Protein AF-A0A8T7B669-F1 (afdb_monomer)

pLDDT: mean 77.64, std 9.49, range [39.78, 88.56]

Mean predicted aligned error: 9.52 Å

Sequence (125 aa):
VSLGYNTRFYRAVLVEELERDHIRTARAYGTPPAKVLYKHVLKNSLIPIITRIMFSIPLIVISGSLIVESYFGIPGVGKVTYDAITSGDQPILKAVVGLTAVLFVLTLLATDILYRAVDPRVTLK

Secondary structure (DSSP, 8-state):
-HHHHHHHHHHHHHHHHHHSHHHHHHHHTT--HHHHIIIIIHHHHHHHHHHHHHHHHHHHHHHTTHHHHHHHT---HHHHHHHHHHHT-HHHHHHHHHHHHHHHHHHHHHHHHHHHHH-TT----

Foldseek 3Di:
DPPVVVVVVLVVLLVVQCPDPVNVVCVVVVPDPVCCVPPRSVLVSVLVVLVVVLVVPLCCQAVVDLPCCVVVVPDHNNVQCVVCVVVVVVVSVVVSVVVSVVVNVVSVVVSVVVNCVSDVVPDDD

Radius of gyration: 20.63 Å; Cα contacts (8 Å, |Δi|>4): 76; chains: 1; bounding box: 49×18×55 Å

Nearest PDB structures (foldseek):
  8wda-assembly1_B  TM=7.638E-01  e=6.049E-04  Mycobacterium tuberculosis H37Rv

Solvent-accessible surface area (backbone atoms only — not comparable to full-atom values): 7031 Å² total; per-residue (Å²): 121,65,68,67,55,52,53,52,50,56,51,50,49,51,52,58,50,60,70,34,65,72,49,54,50,44,49,73,73,65,52,56,67,69,58,46,43,64,66,48,40,48,53,58,46,43,52,66,52,50,53,53,54,51,63,44,48,55,50,42,73,49,58,58,40,41,66,56,26,62,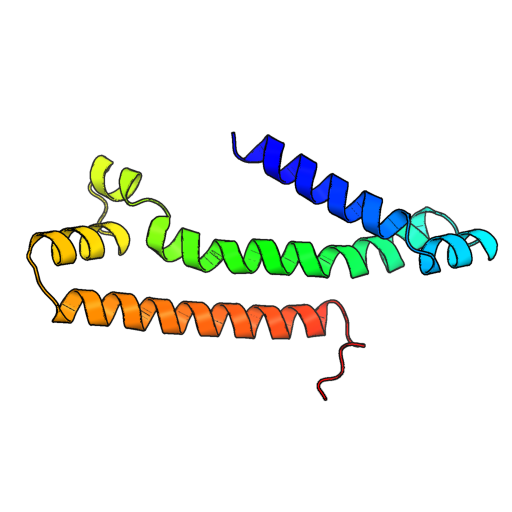73,69,68,48,93,43,69,30,44,55,48,53,52,22,62,76,70,64,39,60,71,59,43,51,50,54,54,50,53,50,52,53,52,41,51,52,42,50,54,52,48,56,52,47,47,42,72,69,38,79,78,71,69,87,127

Structure (mmCIF, N/CA/C/O backbone):
data_AF-A0A8T7B669-F1
#
_entry.id   AF-A0A8T7B669-F1
#
loop_
_atom_site.group_PDB
_atom_site.id
_atom_site.type_symbol
_atom_site.label_atom_id
_atom_site.label_alt_id
_atom_site.label_comp_id
_atom_site.label_asym_id
_atom_site.label_entity_id
_atom_site.label_seq_id
_atom_site.pdbx_PDB_ins_code
_atom_site.Cartn_x
_atom_site.Cartn_y
_atom_site.Cartn_z
_atom_site.occupancy
_atom_site.B_iso_or_equiv
_atom_site.auth_seq_id
_atom_site.auth_comp_id
_atom_site.auth_asym_id
_atom_site.auth_atom_id
_atom_site.pdbx_PDB_model_num
ATOM 1 N N . VAL A 1 1 ? 15.972 5.908 8.029 1.00 49.81 1 VAL A N 1
ATOM 2 C CA . VAL A 1 1 ? 15.018 7.045 8.156 1.00 49.81 1 VAL A CA 1
ATOM 3 C C . VAL A 1 1 ? 13.556 6.672 7.838 1.00 49.81 1 VAL A C 1
ATOM 5 O O . VAL A 1 1 ? 12.662 7.292 8.395 1.00 49.81 1 VAL A O 1
ATOM 8 N N . SER A 1 2 ? 13.272 5.621 7.052 1.00 61.03 2 SER A N 1
ATOM 9 C CA . SER A 1 2 ? 11.896 5.223 6.669 1.00 61.03 2 SER A CA 1
ATOM 10 C C . SER A 1 2 ? 10.982 4.756 7.828 1.00 61.03 2 SER A C 1
ATOM 12 O O . SER A 1 2 ? 9.827 5.170 7.911 1.00 61.03 2 SER A O 1
ATOM 14 N N . LEU A 1 3 ? 11.479 3.942 8.769 1.00 66.94 3 LEU A N 1
ATOM 15 C CA . LEU A 1 3 ? 10.634 3.329 9.812 1.00 66.94 3 LEU A CA 1
ATOM 16 C C . LEU A 1 3 ? 9.986 4.350 10.765 1.00 66.94 3 LEU A C 1
ATOM 18 O O . LEU A 1 3 ? 8.805 4.235 11.072 1.00 66.94 3 LEU A O 1
ATOM 22 N N . GLY A 1 4 ? 10.720 5.389 11.180 1.00 78.25 4 GLY A N 1
ATOM 23 C CA . GLY A 1 4 ? 10.198 6.402 12.107 1.00 78.25 4 GLY A CA 1
ATOM 24 C C . GLY A 1 4 ? 9.057 7.237 11.518 1.00 78.25 4 GLY A C 1
ATOM 25 O O . GLY A 1 4 ? 8.091 7.548 12.214 1.00 78.25 4 GLY A O 1
ATOM 26 N N . TYR A 1 5 ? 9.134 7.560 10.225 1.00 79.94 5 TYR A N 1
ATOM 27 C CA . TYR A 1 5 ? 8.070 8.276 9.526 1.00 79.94 5 TYR A CA 1
ATOM 28 C C . TYR A 1 5 ? 6.808 7.402 9.392 1.00 79.94 5 TYR A C 1
ATOM 30 O O . TYR A 1 5 ? 5.707 7.865 9.691 1.00 79.94 5 TYR A O 1
ATOM 38 N N . ASN A 1 6 ? 6.968 6.123 9.029 1.00 80.44 6 ASN A N 1
ATOM 39 C CA . ASN A 1 6 ? 5.845 5.190 8.892 1.00 80.44 6 ASN A CA 1
ATOM 40 C C . ASN A 1 6 ? 5.110 4.980 10.222 1.00 80.44 6 ASN A C 1
ATOM 42 O O . ASN A 1 6 ? 3.886 5.076 10.270 1.00 80.44 6 ASN A O 1
ATOM 46 N N . THR A 1 7 ? 5.839 4.800 11.327 1.00 84.00 7 THR A N 1
ATOM 47 C CA . THR A 1 7 ? 5.228 4.644 12.655 1.00 84.00 7 THR A CA 1
ATOM 48 C C . THR A 1 7 ? 4.453 5.890 13.089 1.00 84.00 7 THR A C 1
ATOM 50 O O . THR A 1 7 ? 3.357 5.770 13.637 1.00 84.00 7 THR A O 1
ATOM 53 N N . ARG A 1 8 ? 4.976 7.099 12.826 1.00 84.62 8 ARG A N 1
ATOM 54 C CA . ARG A 1 8 ? 4.258 8.351 13.133 1.00 84.62 8 ARG A CA 1
ATOM 55 C C . ARG A 1 8 ? 2.989 8.489 12.300 1.00 84.62 8 ARG A C 1
ATOM 57 O O . ARG A 1 8 ? 1.966 8.881 12.851 1.00 84.62 8 ARG A O 1
ATOM 64 N N . PHE A 1 9 ? 3.048 8.134 11.018 1.00 85.75 9 PHE A N 1
ATOM 65 C CA . PHE A 1 9 ? 1.885 8.160 10.138 1.00 85.75 9 PHE A CA 1
ATOM 66 C C . PHE A 1 9 ? 0.792 7.196 10.612 1.00 85.75 9 PHE A C 1
ATOM 68 O O . PHE A 1 9 ? -0.338 7.622 10.824 1.00 85.75 9 PHE A O 1
ATOM 75 N N . TYR A 1 10 ? 1.129 5.926 10.863 1.00 85.00 10 TYR A N 1
ATOM 76 C CA . TYR A 1 10 ? 0.150 4.942 11.336 1.00 85.00 10 TYR A CA 1
ATOM 77 C C . TYR A 1 10 ? -0.459 5.330 12.683 1.00 85.00 10 TYR A C 1
ATOM 79 O O . TYR A 1 10 ? -1.664 5.190 12.879 1.00 85.00 10 TYR A O 1
ATOM 87 N N . ARG A 1 11 ? 0.346 5.882 13.599 1.00 85.19 11 ARG A N 1
ATOM 88 C CA . ARG A 1 11 ? -0.165 6.395 14.872 1.00 85.19 11 ARG A CA 1
ATOM 89 C C . ARG A 1 11 ? -1.118 7.576 14.674 1.00 85.19 11 ARG A C 1
ATOM 91 O O . ARG A 1 11 ? -2.144 7.609 15.341 1.00 85.19 11 ARG A O 1
ATOM 98 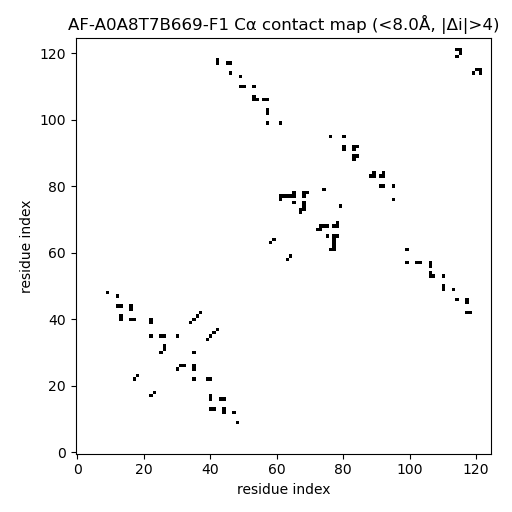N N . ALA A 1 12 ? -0.794 8.523 13.793 1.00 86.94 12 ALA A N 1
ATOM 99 C CA . ALA A 1 12 ? -1.646 9.681 13.527 1.00 86.94 12 ALA A CA 1
ATOM 100 C C . ALA A 1 12 ? -3.019 9.254 12.989 1.00 86.94 12 ALA A C 1
ATOM 102 O O . ALA A 1 12 ? -4.033 9.657 13.546 1.00 86.94 12 ALA A O 1
ATOM 103 N N . VAL A 1 13 ? -3.040 8.351 12.002 1.00 85.81 13 VAL A N 1
ATOM 104 C CA 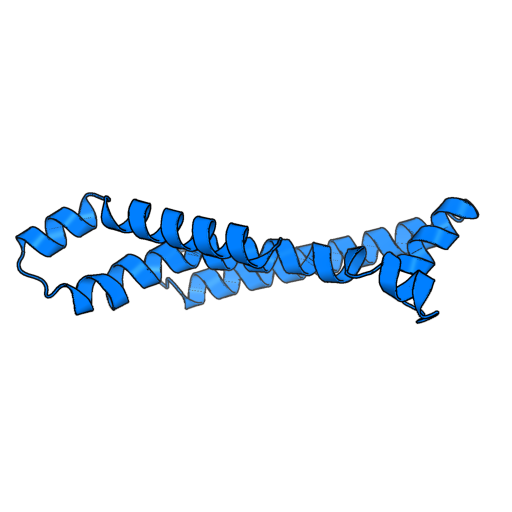. VAL A 1 13 ? -4.279 7.809 11.417 1.00 85.81 13 VAL A CA 1
ATOM 105 C C . VAL A 1 13 ? -5.154 7.119 12.471 1.00 85.81 13 VAL A C 1
ATOM 107 O O . VAL A 1 13 ? -6.368 7.295 12.481 1.00 85.81 13 VAL A O 1
ATOM 110 N N . LEU A 1 14 ? -4.554 6.343 13.380 1.00 85.06 14 LEU A N 1
ATOM 111 C CA . LEU A 1 14 ? -5.299 5.666 14.448 1.00 85.06 14 LEU A CA 1
ATOM 112 C C . LEU A 1 14 ? -5.862 6.641 15.492 1.00 85.06 14 LEU A C 1
ATOM 114 O O . LEU A 1 14 ? -6.968 6.431 15.984 1.00 85.06 14 LEU A O 1
ATOM 118 N N . VAL A 1 15 ? -5.105 7.683 15.852 1.00 86.50 15 VAL A N 1
ATOM 119 C CA . VAL A 1 15 ? -5.552 8.705 16.814 1.00 86.50 15 VAL A CA 1
ATOM 120 C C . VAL A 1 15 ? -6.698 9.528 16.230 1.00 86.50 15 VAL A C 1
ATOM 122 O O . VAL A 1 15 ? -7.710 9.704 16.898 1.00 86.50 15 VAL A O 1
ATOM 125 N N . GLU A 1 16 ? -6.580 9.950 14.973 1.00 85.25 16 GLU A N 1
ATOM 126 C CA . GLU A 1 16 ? -7.627 10.700 14.275 1.00 85.25 16 GLU A CA 1
ATOM 127 C C . GLU A 1 16 ? -8.929 9.890 14.167 1.00 85.25 16 GLU A C 1
ATOM 129 O O . GLU A 1 16 ? -10.018 10.410 14.405 1.00 85.25 16 GLU A O 1
ATOM 134 N N . GLU A 1 17 ? -8.836 8.583 13.898 1.00 85.44 17 GLU A N 1
ATOM 135 C CA . GLU A 1 17 ? -10.017 7.721 13.835 1.00 85.44 17 GLU A CA 1
ATOM 136 C C . GLU A 1 17 ? -10.674 7.515 15.212 1.00 85.44 17 GLU A C 1
ATOM 138 O O . GLU A 1 17 ? -11.899 7.425 15.309 1.00 85.44 17 GLU A O 1
ATOM 143 N N . LEU A 1 18 ? -9.881 7.487 16.290 1.00 83.38 18 LEU A N 1
ATOM 144 C CA . LEU A 1 18 ? -10.370 7.395 17.671 1.00 83.38 18 LEU A CA 1
ATOM 145 C C . LEU A 1 18 ? -11.113 8.654 18.141 1.00 83.38 18 LEU A C 1
ATOM 147 O O . LEU A 1 18 ? -11.979 8.548 19.012 1.00 83.38 18 LEU A O 1
ATOM 151 N N . GLU A 1 19 ? -10.783 9.822 17.590 1.00 84.88 19 GLU A N 1
ATOM 152 C CA . GLU A 1 19 ? -11.404 11.105 17.942 1.00 84.88 19 GLU A CA 1
ATOM 153 C C . GLU A 1 19 ? -12.742 11.354 17.231 1.00 84.88 19 GLU A C 1
ATOM 155 O O . GLU A 1 19 ? -13.480 12.264 17.613 1.00 84.88 19 GLU A O 1
ATOM 160 N N . ARG A 1 20 ? -13.111 10.521 16.249 1.00 85.00 20 ARG A N 1
ATOM 161 C CA . ARG A 1 20 ? -14.368 10.676 15.507 1.00 85.00 20 ARG A CA 1
ATOM 162 C C . ARG A 1 20 ? -15.611 10.421 16.358 1.00 85.00 20 ARG A C 1
ATOM 164 O O . ARG A 1 20 ? -15.666 9.519 17.198 1.00 85.00 20 ARG A O 1
ATOM 171 N N . ASP A 1 21 ? -16.678 11.154 16.046 1.00 83.00 21 ASP A N 1
ATOM 172 C CA . ASP A 1 21 ? -17.929 11.143 16.814 1.00 83.00 21 ASP A CA 1
ATOM 173 C C . ASP A 1 21 ? -18.593 9.761 16.891 1.00 83.00 21 ASP A C 1
ATOM 175 O O . ASP A 1 21 ? -19.089 9.382 17.950 1.00 83.00 21 ASP A O 1
ATOM 179 N N . HIS A 1 22 ? -18.510 8.944 15.834 1.00 79.88 22 HIS A N 1
ATOM 180 C CA . HIS A 1 22 ? -19.072 7.586 15.834 1.00 79.88 22 HIS A CA 1
ATOM 181 C C . HIS A 1 22 ? -18.434 6.668 16.899 1.00 79.88 22 HIS A C 1
ATOM 183 O O . HIS A 1 22 ? -19.092 5.766 17.423 1.00 79.88 22 HIS A O 1
ATOM 189 N N . ILE A 1 23 ? -17.173 6.918 17.269 1.00 83.50 23 ILE A N 1
ATOM 190 C CA . ILE A 1 23 ? -16.461 6.190 18.327 1.00 83.50 23 ILE A CA 1
ATOM 191 C C . ILE A 1 23 ? -16.856 6.703 19.708 1.00 83.50 23 ILE A C 1
ATOM 193 O O . ILE A 1 23 ? -17.051 5.904 20.630 1.00 83.50 23 ILE A O 1
ATOM 197 N N . ARG A 1 24 ? -17.038 8.020 19.850 1.00 82.94 24 ARG A N 1
ATOM 198 C CA . ARG A 1 24 ? -17.529 8.644 21.090 1.00 82.94 24 ARG A CA 1
ATOM 199 C C . ARG A 1 24 ? -18.933 8.140 21.417 1.00 82.94 24 ARG A C 1
ATOM 201 O O . ARG A 1 24 ? -19.182 7.730 22.549 1.00 82.94 24 ARG A O 1
ATOM 208 N N . THR A 1 25 ? -19.803 8.049 20.411 1.00 84.00 25 THR A N 1
ATOM 209 C CA . THR A 1 25 ? -21.131 7.443 20.530 1.00 84.00 25 THR A CA 1
ATOM 210 C C . THR A 1 25 ? -21.038 5.964 20.910 1.00 84.00 25 THR A C 1
ATOM 212 O O . THR A 1 25 ? -21.651 5.553 21.890 1.00 84.00 25 THR A O 1
ATOM 215 N N . ALA A 1 26 ? -20.221 5.157 20.222 1.00 81.00 26 ALA A N 1
ATOM 216 C CA . ALA A 1 26 ? -20.067 3.732 20.543 1.00 81.00 26 ALA A CA 1
ATOM 217 C C . ALA A 1 26 ? -19.568 3.481 21.980 1.00 81.00 26 ALA A C 1
ATOM 219 O O . ALA A 1 26 ? -19.986 2.510 22.622 1.00 81.00 26 ALA A O 1
ATOM 220 N N . ARG A 1 27 ? -18.704 4.367 22.498 1.00 81.25 27 ARG A N 1
ATOM 221 C CA . ARG A 1 27 ? -18.236 4.345 23.890 1.00 81.25 27 ARG A CA 1
ATOM 222 C C . ARG A 1 27 ? -19.339 4.761 24.870 1.00 81.25 27 ARG A C 1
ATOM 224 O O . ARG A 1 27 ? -19.465 4.125 25.910 1.00 81.25 27 ARG A O 1
ATOM 231 N N . ALA A 1 28 ? -20.157 5.757 24.528 1.00 84.12 28 ALA A N 1
ATOM 232 C CA . ALA A 1 28 ? -21.309 6.175 25.335 1.00 84.12 28 ALA A CA 1
ATOM 233 C C . ALA A 1 28 ? -22.375 5.069 25.465 1.00 84.12 28 ALA A C 1
ATOM 235 O O . ALA A 1 28 ? -22.982 4.926 26.520 1.00 84.12 28 ALA A O 1
ATOM 236 N N . TYR A 1 29 ? -22.536 4.229 24.437 1.00 81.75 29 TYR A N 1
ATOM 237 C CA . TYR A 1 29 ? -23.386 3.029 24.474 1.00 81.75 29 TYR A CA 1
ATOM 238 C C . TYR A 1 29 ? -22.789 1.849 25.273 1.00 81.75 29 TYR A C 1
ATOM 240 O O . TYR A 1 29 ? -23.392 0.780 25.324 1.00 81.75 29 TYR A O 1
ATOM 248 N N . GLY A 1 30 ? -21.610 2.000 25.888 1.00 85.62 30 GLY A N 1
ATOM 249 C CA . GLY A 1 30 ? -20.993 0.960 26.721 1.00 85.62 30 GLY A CA 1
ATOM 250 C C . GLY A 1 30 ? -20.287 -0.156 25.943 1.00 85.62 30 GLY A C 1
ATOM 251 O O . GLY A 1 30 ? -20.021 -1.225 26.493 1.00 85.62 30 GLY A O 1
ATOM 252 N N . THR A 1 31 ? -19.963 0.054 24.662 1.00 83.00 31 THR A N 1
ATOM 253 C CA . THR A 1 31 ? -19.244 -0.957 23.872 1.00 83.00 31 THR A CA 1
ATOM 254 C C . THR A 1 31 ? -17.825 -1.151 24.428 1.00 83.00 31 THR A C 1
ATOM 256 O O . THR A 1 31 ? -17.103 -0.164 24.592 1.00 83.00 31 THR A O 1
ATOM 259 N N . PRO A 1 32 ? -17.369 -2.397 24.673 1.00 85.50 32 PRO A N 1
ATOM 260 C CA . PRO A 1 32 ? -16.035 -2.637 25.208 1.00 85.50 32 PRO A CA 1
ATOM 261 C C . PRO A 1 32 ? -14.943 -2.093 24.267 1.00 85.50 32 PRO A C 1
ATOM 263 O O . PRO A 1 32 ? -15.036 -2.279 23.046 1.00 85.50 32 PRO A O 1
ATOM 266 N N . PRO A 1 33 ? -13.878 -1.471 24.809 1.00 78.25 33 PRO A N 1
ATOM 267 C CA . PRO A 1 33 ? -12.865 -0.762 24.023 1.00 78.25 33 PRO A CA 1
ATOM 268 C C . PRO A 1 33 ? -12.136 -1.665 23.020 1.00 78.25 33 PRO A C 1
ATOM 270 O O . PRO A 1 33 ? -11.835 -1.225 21.913 1.00 78.25 33 PRO A O 1
ATOM 273 N N . ALA A 1 34 ? -11.936 -2.946 23.346 1.00 82.94 34 AL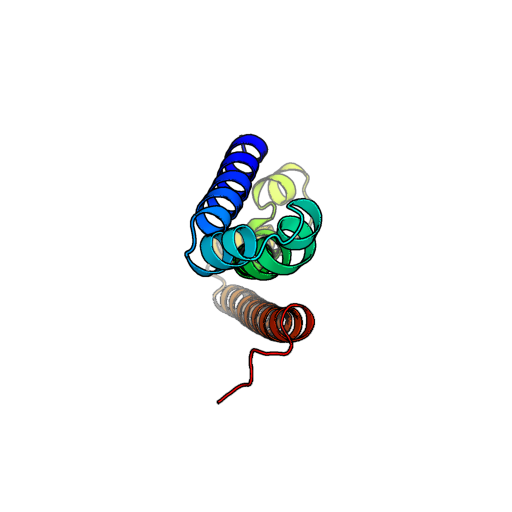A A N 1
ATOM 274 C CA . ALA A 1 34 ? -11.358 -3.920 22.419 1.00 82.94 34 ALA A CA 1
ATOM 275 C C . ALA A 1 34 ? -12.228 -4.113 21.161 1.00 82.94 34 ALA A C 1
ATOM 277 O O . ALA A 1 34 ? -11.720 -4.150 20.043 1.00 82.94 34 ALA A O 1
ATOM 278 N N . LYS A 1 35 ? -13.557 -4.172 21.316 1.00 83.06 35 LYS A N 1
ATOM 279 C CA . LYS A 1 35 ? -14.486 -4.355 20.190 1.00 83.06 35 LYS A CA 1
ATOM 280 C C . LYS A 1 35 ? -14.542 -3.113 19.300 1.00 83.06 35 LYS A C 1
ATOM 282 O O . LYS A 1 35 ? -14.615 -3.251 18.083 1.00 83.06 35 LYS A O 1
ATOM 287 N N . VAL A 1 36 ? -14.462 -1.922 19.893 1.00 82.31 36 VAL A N 1
ATOM 288 C CA . VAL A 1 36 ? -14.380 -0.647 19.162 1.00 82.31 36 VAL A CA 1
ATOM 289 C C . VAL A 1 36 ? -13.080 -0.567 18.355 1.00 82.31 36 VAL A C 1
ATOM 291 O O . VAL A 1 36 ? -13.117 -0.222 17.175 1.00 82.31 36 VAL A O 1
ATOM 294 N N . LEU A 1 37 ? -11.952 -0.968 18.951 1.00 81.25 37 LEU A N 1
ATOM 295 C CA . LEU A 1 37 ? -10.653 -0.974 18.281 1.00 81.25 37 LEU A CA 1
ATOM 296 C C . LEU A 1 37 ? -10.633 -1.918 17.069 1.00 81.25 37 LEU A C 1
ATOM 298 O O . LEU A 1 37 ? -10.352 -1.477 15.960 1.00 81.25 37 LEU A O 1
ATOM 302 N N . TYR A 1 38 ? -10.972 -3.198 17.246 1.00 77.56 38 TYR A N 1
ATOM 303 C CA . TYR A 1 38 ? -10.883 -4.179 16.156 1.00 77.56 38 TYR A CA 1
ATOM 304 C C . TYR A 1 38 ? -11.967 -4.006 15.085 1.00 77.56 38 TYR A C 1
ATOM 306 O O . TYR A 1 38 ? -11.705 -4.232 13.907 1.00 77.56 38 TYR A O 1
ATOM 314 N N . LYS A 1 39 ? -13.193 -3.623 15.468 1.00 76.00 39 LYS A N 1
ATOM 315 C CA . LYS A 1 39 ? -14.333 -3.605 14.538 1.00 76.00 39 LYS A CA 1
ATOM 316 C C . LYS A 1 39 ? -14.569 -2.248 13.878 1.00 76.00 39 LYS A C 1
ATOM 318 O O . LYS A 1 39 ? -15.185 -2.221 12.815 1.00 76.00 39 LYS A O 1
ATOM 323 N N . HIS A 1 40 ? -14.205 -1.136 14.517 1.00 77.00 40 HIS A N 1
ATOM 324 C CA . HIS A 1 40 ? -14.531 0.212 14.023 1.00 77.00 40 HIS A CA 1
ATOM 325 C C . HIS A 1 40 ? -13.261 0.969 13.647 1.00 77.00 40 HIS A C 1
ATOM 327 O O . HIS A 1 40 ? -13.083 1.275 12.472 1.00 77.00 40 HIS A O 1
ATOM 333 N N . VAL A 1 41 ? -12.341 1.152 14.600 1.00 80.00 41 VAL A N 1
ATOM 334 C CA . VAL A 1 41 ? -11.081 1.879 14.365 1.00 80.00 41 VAL A CA 1
ATOM 335 C C . VAL A 1 41 ? -10.255 1.183 13.288 1.00 80.00 41 VAL A C 1
ATOM 337 O O . VAL A 1 41 ? -9.975 1.766 12.251 1.00 80.00 41 VAL A O 1
ATOM 340 N N . LEU A 1 42 ? -9.904 -0.091 13.489 1.00 79.69 42 LEU A N 1
ATOM 341 C CA . LEU A 1 42 ? -8.983 -0.797 12.599 1.00 79.69 42 LEU A CA 1
ATOM 342 C C . LEU A 1 42 ? -9.548 -0.926 11.181 1.00 79.69 42 LEU A C 1
ATOM 344 O O . LEU A 1 42 ? -8.835 -0.694 10.212 1.00 79.69 42 LEU A O 1
ATOM 348 N N . LYS A 1 43 ? -10.839 -1.246 11.057 1.00 76.88 43 LYS A N 1
ATOM 349 C CA . LYS A 1 43 ? -11.500 -1.389 9.757 1.00 76.88 43 LYS A CA 1
ATOM 350 C C . LYS A 1 43 ? -11.524 -0.066 8.980 1.00 76.88 43 LYS A C 1
ATOM 352 O O . LYS A 1 43 ? -11.273 -0.083 7.780 1.00 76.88 43 LYS A O 1
ATOM 357 N N . ASN A 1 44 ? -11.777 1.063 9.649 1.00 77.62 44 ASN A N 1
ATOM 358 C CA . ASN A 1 44 ? -11.829 2.361 8.977 1.00 77.62 44 ASN A CA 1
ATOM 359 C C . ASN A 1 44 ? -10.430 2.945 8.710 1.00 77.62 44 ASN A C 1
ATOM 361 O O . ASN A 1 44 ? -10.165 3.452 7.623 1.00 77.62 44 ASN A O 1
ATOM 365 N N . SER A 1 45 ? -9.497 2.789 9.652 1.00 81.62 45 SER A N 1
ATOM 366 C CA . SER A 1 45 ? -8.096 3.196 9.488 1.00 81.62 45 SER A CA 1
ATOM 367 C C . SER A 1 45 ? -7.338 2.362 8.449 1.00 81.62 45 SER A C 1
ATOM 369 O O . SER A 1 45 ? -6.322 2.821 7.930 1.00 81.62 45 SER A O 1
ATOM 371 N N . LEU A 1 46 ? -7.803 1.155 8.108 1.00 79.88 46 LEU A N 1
ATOM 372 C CA . LEU A 1 46 ? -7.191 0.336 7.057 1.00 79.88 46 LEU A CA 1
ATOM 373 C C . LEU A 1 46 ? -7.315 0.960 5.666 1.00 79.88 46 LEU A C 1
ATOM 375 O O . LEU A 1 46 ? -6.432 0.733 4.846 1.00 79.88 46 LEU A O 1
ATOM 379 N N . ILE A 1 47 ? -8.344 1.773 5.409 1.00 80.88 47 ILE A N 1
ATOM 380 C CA . ILE A 1 47 ? -8.543 2.439 4.114 1.00 80.88 47 ILE A CA 1
ATOM 381 C C . ILE A 1 47 ? -7.316 3.300 3.752 1.00 80.88 47 ILE A C 1
ATOM 383 O O . ILE A 1 47 ? -6.641 2.953 2.782 1.00 80.88 47 ILE A O 1
ATOM 387 N N . PRO A 1 48 ? -6.930 4.334 4.533 1.00 81.31 48 PRO A N 1
ATOM 388 C CA . PRO A 1 48 ? -5.763 5.164 4.215 1.00 81.31 48 PRO A CA 1
ATOM 389 C C . PRO A 1 48 ? -4.431 4.400 4.271 1.00 81.31 48 PRO A C 1
ATOM 391 O O . PRO A 1 48 ? -3.484 4.755 3.565 1.00 81.31 48 PRO A O 1
ATOM 394 N N . ILE A 1 49 ? -4.334 3.344 5.087 1.00 83.25 49 ILE A N 1
ATOM 395 C CA . ILE A 1 49 ? -3.139 2.488 5.150 1.00 83.25 49 ILE A CA 1
ATOM 396 C C . ILE A 1 49 ? -2.968 1.719 3.837 1.00 83.25 49 ILE A C 1
ATOM 398 O O . ILE A 1 49 ? -1.880 1.720 3.261 1.00 83.25 49 ILE A O 1
ATOM 402 N N . ILE A 1 50 ? -4.043 1.107 3.338 1.00 80.62 50 ILE A N 1
ATOM 403 C CA . ILE A 1 50 ? -4.057 0.378 2.070 1.00 80.62 50 ILE A CA 1
ATOM 404 C C . ILE A 1 50 ? -3.732 1.320 0.919 1.00 80.62 50 ILE A C 1
ATOM 406 O O . ILE A 1 50 ? -2.836 1.003 0.139 1.00 80.62 50 ILE A O 1
ATOM 410 N N . THR A 1 51 ? -4.365 2.499 0.857 1.00 82.06 51 THR A N 1
ATOM 411 C CA . THR A 1 51 ? -4.064 3.509 -0.172 1.00 82.06 51 THR A CA 1
ATOM 412 C C . THR A 1 51 ? -2.570 3.781 -0.230 1.00 82.06 51 THR A C 1
ATOM 414 O O . THR A 1 51 ? -1.949 3.740 -1.288 1.00 82.06 51 THR A O 1
ATOM 417 N N . ARG A 1 52 ? -1.963 4.019 0.933 1.00 83.12 52 ARG A N 1
ATOM 418 C CA . ARG A 1 52 ? -0.556 4.382 1.024 1.00 83.12 52 ARG A CA 1
ATOM 419 C C . ARG A 1 52 ? 0.373 3.270 0.545 1.00 83.12 52 ARG A C 1
ATOM 421 O O . ARG A 1 52 ? 1.332 3.553 -0.172 1.00 83.12 52 ARG A O 1
ATOM 428 N N . ILE A 1 53 ? 0.102 2.027 0.939 1.00 81.44 53 ILE A N 1
ATOM 429 C CA . ILE A 1 53 ? 0.894 0.870 0.507 1.00 81.44 53 ILE A CA 1
ATOM 430 C C . ILE A 1 53 ? 0.750 0.692 -1.006 1.00 81.44 53 ILE A C 1
ATOM 432 O O . ILE A 1 53 ? 1.755 0.532 -1.695 1.00 81.44 53 ILE A O 1
ATOM 436 N N . MET A 1 54 ? -0.465 0.806 -1.541 1.00 79.19 54 MET A N 1
ATOM 437 C CA . MET A 1 54 ? -0.714 0.659 -2.974 1.00 79.19 54 MET A CA 1
ATOM 438 C C . MET A 1 54 ? -0.014 1.742 -3.799 1.00 79.19 54 MET A C 1
ATOM 440 O O . MET A 1 54 ? 0.632 1.418 -4.788 1.00 79.19 54 MET A O 1
ATOM 444 N N . PHE A 1 55 ? -0.008 3.002 -3.354 1.00 79.81 55 PHE A N 1
ATOM 445 C CA . PHE A 1 55 ? 0.760 4.065 -4.018 1.00 79.81 55 PHE A CA 1
ATOM 446 C C . PHE A 1 55 ? 2.278 3.839 -3.987 1.00 79.81 55 PHE A C 1
ATOM 448 O O . PHE A 1 55 ? 2.988 4.302 -4.880 1.00 79.81 55 PHE A O 1
ATOM 455 N N . SER A 1 56 ? 2.796 3.126 -2.983 1.00 76.94 56 SER A N 1
ATOM 456 C CA . SER A 1 56 ? 4.225 2.806 -2.918 1.00 76.94 56 SER A CA 1
ATOM 457 C C . SER A 1 56 ? 4.654 1.704 -3.887 1.00 76.94 56 SER A C 1
ATOM 459 O O . SER A 1 56 ? 5.817 1.687 -4.279 1.00 76.94 56 SER A O 1
ATOM 461 N N . ILE A 1 57 ? 3.747 0.812 -4.310 1.00 75.94 57 ILE A N 1
ATOM 462 C CA . ILE A 1 57 ? 4.094 -0.328 -5.173 1.00 75.94 57 ILE A CA 1
ATOM 463 C C . ILE A 1 57 ? 4.646 0.143 -6.527 1.00 75.94 57 ILE A C 1
ATOM 465 O O . ILE A 1 57 ? 5.766 -0.246 -6.851 1.00 75.94 57 ILE A O 1
ATOM 469 N N . PRO A 1 58 ? 3.967 1.015 -7.300 1.00 69.75 58 PRO A N 1
ATOM 470 C CA . PRO A 1 58 ? 4.492 1.494 -8.576 1.00 69.75 58 PRO A CA 1
ATOM 471 C C . PRO A 1 58 ? 5.816 2.242 -8.409 1.00 69.75 58 PRO A C 1
ATOM 473 O O . PRO A 1 58 ? 6.743 2.039 -9.185 1.00 69.75 58 PRO A O 1
ATOM 476 N N . LEU A 1 59 ? 5.947 3.046 -7.350 1.00 70.00 59 LEU A N 1
ATOM 477 C CA . LEU A 1 59 ? 7.201 3.730 -7.033 1.00 70.00 59 LEU A CA 1
ATOM 478 C C . LEU A 1 59 ? 8.345 2.739 -6.787 1.00 70.00 59 LEU A C 1
ATOM 480 O O . LEU A 1 59 ? 9.444 2.944 -7.288 1.00 70.00 59 LEU A O 1
ATOM 484 N N . ILE A 1 60 ? 8.101 1.646 -6.067 1.00 70.69 60 ILE A N 1
ATOM 485 C CA . ILE A 1 60 ? 9.113 0.615 -5.815 1.00 70.69 60 ILE A CA 1
ATOM 486 C C . ILE A 1 60 ? 9.376 -0.231 -7.068 1.00 70.69 60 ILE A C 1
ATOM 488 O O . ILE A 1 60 ? 10.501 -0.633 -7.298 1.00 70.69 60 ILE A O 1
ATOM 492 N N . VAL A 1 61 ? 8.398 -0.505 -7.924 1.00 68.00 61 VAL A N 1
ATOM 493 C CA . VAL A 1 61 ? 8.650 -1.315 -9.132 1.00 68.00 61 VAL A CA 1
ATOM 494 C C . VAL A 1 61 ? 9.512 -0.560 -10.154 1.00 68.00 61 VAL A C 1
ATOM 496 O O . VAL A 1 61 ? 10.274 -1.173 -10.894 1.00 68.00 61 VAL A O 1
ATOM 499 N N . ILE A 1 62 ? 9.426 0.771 -10.174 1.00 65.25 62 ILE A N 1
ATOM 500 C CA . ILE A 1 62 ? 10.069 1.620 -11.190 1.00 65.25 62 ILE A CA 1
ATOM 501 C C . ILE A 1 62 ? 11.339 2.269 -10.652 1.00 65.25 62 ILE A C 1
ATOM 503 O O . ILE A 1 62 ? 12.373 2.296 -11.312 1.00 65.25 62 ILE A O 1
ATOM 507 N N . SER A 1 63 ? 11.257 2.818 -9.442 1.00 62.44 63 SER A N 1
ATOM 508 C CA . SER A 1 63 ? 12.355 3.510 -8.766 1.00 62.44 63 SER A CA 1
ATOM 509 C C . SER A 1 63 ? 13.051 2.631 -7.728 1.00 62.44 63 SER A C 1
ATOM 511 O O . SER A 1 63 ? 13.992 3.098 -7.088 1.00 62.44 63 SER A O 1
ATOM 513 N N . GLY A 1 64 ? 12.597 1.382 -7.556 1.00 61.28 64 GLY A N 1
ATOM 514 C CA . GLY A 1 64 ? 12.912 0.502 -6.429 1.00 61.28 64 GLY A CA 1
ATOM 515 C C . GLY A 1 64 ? 14.364 0.376 -6.104 1.00 61.28 64 GLY A C 1
ATOM 516 O O . GLY A 1 64 ? 14.688 0.335 -4.921 1.00 61.28 64 GLY A O 1
ATOM 517 N N . SER A 1 65 ? 15.229 0.390 -7.117 1.00 62.78 65 SER A N 1
ATOM 518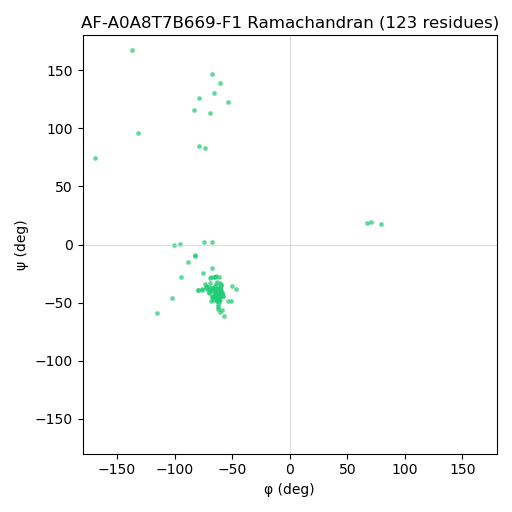 C CA . SER A 1 65 ? 16.593 0.789 -6.862 1.00 62.78 65 SER A CA 1
ATOM 519 C C . SER A 1 65 ? 17.412 1.017 -8.122 1.00 62.78 65 SER A C 1
ATOM 521 O O . SER A 1 65 ? 18.325 0.256 -8.417 1.00 62.78 65 SER A O 1
ATOM 523 N N . LEU A 1 66 ? 17.186 2.128 -8.820 1.00 67.50 66 LEU A N 1
ATOM 524 C CA . LEU A 1 66 ? 18.159 2.615 -9.811 1.00 67.50 66 LEU A CA 1
ATOM 525 C C . LEU A 1 66 ? 19.594 2.601 -9.253 1.00 67.50 66 LEU A C 1
ATOM 527 O O . LEU A 1 66 ? 20.541 2.238 -9.946 1.00 67.50 66 LEU A O 1
ATOM 531 N N . ILE A 1 67 ? 19.731 2.950 -7.970 1.00 68.88 67 ILE A N 1
ATOM 532 C CA . ILE A 1 67 ? 21.004 2.993 -7.252 1.00 68.88 67 ILE A CA 1
ATOM 533 C C . ILE A 1 67 ? 21.583 1.584 -7.047 1.00 68.88 67 ILE A C 1
ATOM 535 O O . ILE A 1 67 ? 22.750 1.376 -7.357 1.00 68.88 67 ILE A O 1
ATOM 539 N N . VAL A 1 68 ? 20.810 0.603 -6.563 1.00 74.00 68 VAL A N 1
ATOM 540 C CA . VAL A 1 68 ? 21.314 -0.777 -6.371 1.00 74.00 68 VAL A CA 1
ATOM 541 C C . VAL A 1 68 ? 21.496 -1.478 -7.716 1.00 74.00 68 VAL A C 1
ATOM 543 O O . VAL A 1 68 ? 22.488 -2.170 -7.883 1.00 74.00 68 VAL A O 1
ATOM 546 N N . GLU A 1 69 ? 20.624 -1.270 -8.702 1.00 75.88 69 GLU A N 1
ATOM 547 C CA . GLU A 1 69 ? 20.783 -1.815 -10.059 1.00 75.88 69 GLU A CA 1
ATOM 548 C C . GLU A 1 69 ? 22.071 -1.308 -10.719 1.00 75.88 69 GLU A C 1
ATOM 550 O O . GLU A 1 69 ? 22.835 -2.091 -11.285 1.00 75.88 69 GLU A O 1
ATOM 555 N N . SER A 1 70 ? 22.355 -0.008 -10.591 1.00 69.31 70 SER A N 1
ATOM 556 C CA . SER A 1 70 ? 23.577 0.593 -11.134 1.00 69.31 70 SER A CA 1
ATOM 557 C C . SER A 1 70 ? 24.823 0.149 -10.370 1.00 69.31 70 SER A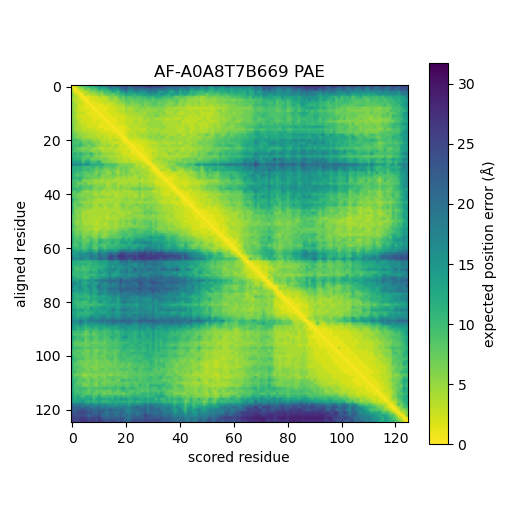 C 1
ATOM 559 O O . SER A 1 70 ? 25.837 -0.156 -10.990 1.00 69.31 70 SER A O 1
ATOM 561 N N . TYR A 1 71 ? 24.751 0.075 -9.036 1.00 75.75 71 TYR A N 1
ATOM 562 C CA . TYR A 1 71 ? 25.900 -0.263 -8.193 1.00 75.75 71 TYR A CA 1
ATOM 563 C C . TYR A 1 71 ? 26.248 -1.759 -8.215 1.00 75.75 71 TYR A C 1
ATOM 565 O O . TYR A 1 71 ? 27.420 -2.118 -8.231 1.00 75.75 71 TYR A O 1
ATOM 573 N N . PHE A 1 72 ? 25.245 -2.642 -8.242 1.00 77.94 72 PHE A N 1
ATOM 574 C CA . PHE A 1 72 ? 25.432 -4.099 -8.265 1.00 77.94 72 PHE A CA 1
ATOM 575 C C . PHE A 1 72 ? 25.401 -4.696 -9.679 1.00 77.94 72 PHE A C 1
ATOM 577 O O . PHE A 1 72 ? 25.530 -5.908 -9.832 1.00 77.94 72 PHE A O 1
ATOM 584 N N . GLY A 1 73 ? 25.230 -3.875 -10.721 1.00 73.44 73 GLY A N 1
ATO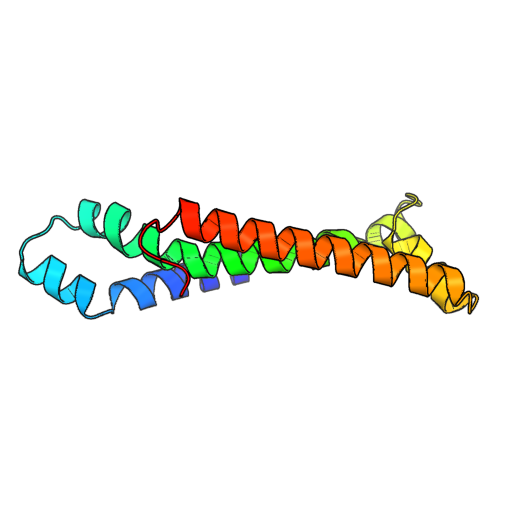M 585 C CA . GLY A 1 73 ? 25.244 -4.327 -12.116 1.00 73.44 73 GLY A CA 1
ATOM 586 C C . GLY A 1 73 ? 24.073 -5.239 -12.499 1.00 73.44 73 GLY A C 1
ATOM 587 O O . GLY A 1 73 ? 24.155 -5.941 -13.505 1.00 73.44 73 GLY A O 1
ATOM 588 N N . ILE A 1 74 ? 22.992 -5.236 -11.717 1.00 77.50 74 ILE A N 1
ATOM 589 C CA . ILE A 1 74 ? 21.815 -6.078 -11.949 1.00 77.50 74 ILE A CA 1
ATOM 590 C C . ILE A 1 74 ? 20.972 -5.438 -13.066 1.00 77.50 74 ILE A C 1
ATOM 592 O O . ILE A 1 74 ? 20.635 -4.256 -12.958 1.00 77.50 74 ILE A O 1
ATOM 596 N N . PRO A 1 75 ? 20.624 -6.172 -14.141 1.00 69.06 75 PRO A N 1
ATOM 597 C CA . PRO A 1 75 ? 19.764 -5.646 -15.193 1.00 69.06 75 PRO A CA 1
ATOM 598 C C . PRO A 1 75 ? 18.339 -5.474 -14.655 1.00 69.06 75 PRO A C 1
ATOM 600 O O . PRO A 1 75 ? 17.664 -6.452 -14.338 1.00 69.06 75 PRO A O 1
ATOM 603 N N . GLY A 1 76 ? 17.890 -4.225 -14.550 1.00 73.75 76 GLY A N 1
ATOM 604 C CA . GLY A 1 76 ? 16.556 -3.869 -14.081 1.00 73.75 76 GLY A CA 1
ATOM 605 C C . GLY A 1 76 ? 15.913 -2.772 -14.924 1.00 73.75 76 GLY A C 1
ATOM 606 O O . GLY A 1 76 ? 16.556 -2.136 -15.766 1.00 73.75 76 GLY A O 1
ATOM 607 N N . VAL A 1 77 ? 14.609 -2.580 -14.717 1.00 73.44 77 VAL A N 1
ATOM 608 C CA . VAL A 1 77 ? 13.801 -1.612 -15.477 1.00 73.44 77 VAL A CA 1
ATOM 609 C C . VAL A 1 77 ? 14.284 -0.186 -15.213 1.00 73.44 77 VAL A C 1
ATOM 611 O O . VAL A 1 77 ? 14.291 0.633 -16.132 1.00 73.44 77 VAL A O 1
ATOM 614 N N . GLY A 1 78 ? 14.761 0.104 -13.998 1.00 73.62 78 GLY A N 1
ATOM 615 C CA . GLY A 1 78 ? 15.333 1.399 -13.650 1.00 73.62 78 GLY A CA 1
ATOM 616 C C . GLY A 1 78 ? 16.530 1.729 -14.537 1.00 73.62 78 GLY A C 1
ATOM 617 O O . GLY A 1 78 ? 16.515 2.735 -15.246 1.00 73.62 78 GLY A O 1
ATOM 618 N N . LYS A 1 79 ? 17.539 0.854 -14.561 1.00 74.62 79 LYS A N 1
ATOM 619 C CA . LYS A 1 79 ? 18.762 1.046 -15.352 1.00 74.62 79 LYS A CA 1
ATOM 620 C C . LYS A 1 79 ? 18.480 1.213 -16.851 1.00 74.62 79 LYS A C 1
ATOM 622 O O . LYS A 1 79 ? 18.994 2.145 -17.458 1.00 74.62 79 LYS A O 1
ATOM 627 N N . VAL A 1 80 ? 17.597 0.389 -17.426 1.00 77.19 80 VAL A N 1
ATOM 628 C CA . VAL A 1 80 ? 17.190 0.503 -18.845 1.00 77.19 80 VAL A CA 1
ATOM 629 C C . VAL A 1 80 ? 16.546 1.861 -19.139 1.00 77.19 80 VAL A C 1
ATOM 631 O O . VAL A 1 80 ? 16.794 2.456 -20.186 1.00 77.19 80 VAL A O 1
ATOM 634 N N . THR A 1 81 ? 15.753 2.385 -18.202 1.00 75.56 81 THR A N 1
ATOM 635 C CA . THR A 1 81 ? 15.156 3.724 -18.323 1.00 75.56 81 THR 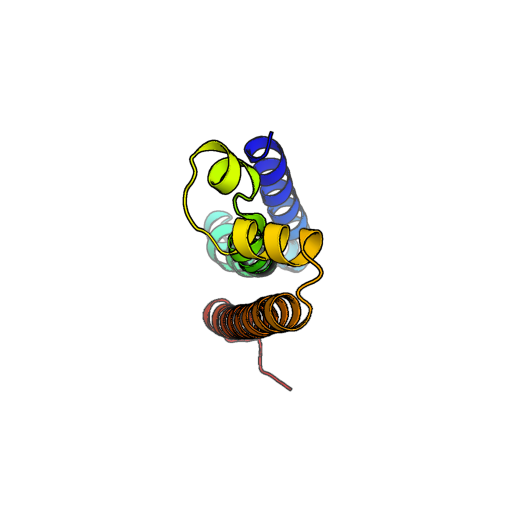A CA 1
ATOM 636 C C . THR A 1 81 ? 16.227 4.813 -18.326 1.00 75.56 81 THR A C 1
ATOM 638 O O . THR A 1 81 ? 16.168 5.732 -19.138 1.00 75.56 81 THR A O 1
ATOM 641 N N . TYR A 1 82 ? 17.213 4.713 -17.432 1.00 76.75 82 TYR A N 1
ATOM 642 C CA . TYR A 1 82 ? 18.308 5.679 -17.325 1.00 76.75 82 TYR A CA 1
ATOM 643 C C . TYR A 1 82 ? 19.193 5.698 -18.579 1.00 76.75 82 TYR A C 1
ATOM 645 O O . TYR A 1 82 ? 19.514 6.768 -19.106 1.00 76.75 82 TYR A O 1
ATOM 653 N N . ASP A 1 83 ? 19.523 4.518 -19.101 1.00 78.31 83 ASP A N 1
ATOM 654 C CA . ASP A 1 83 ? 20.322 4.379 -20.317 1.00 78.31 83 ASP A CA 1
ATOM 655 C C . ASP A 1 83 ? 19.558 4.913 -21.543 1.00 78.31 83 ASP A C 1
ATOM 657 O O . ASP A 1 83 ? 20.139 5.621 -22.369 1.00 78.31 83 ASP A O 1
ATOM 661 N N . ALA A 1 84 ? 18.243 4.677 -21.636 1.00 80.06 84 ALA A N 1
ATOM 662 C CA . ALA A 1 84 ? 17.389 5.220 -22.700 1.00 80.06 84 ALA A CA 1
ATOM 663 C C . ALA A 1 84 ? 17.286 6.757 -22.663 1.00 80.06 84 ALA A C 1
ATOM 665 O O . ALA A 1 84 ? 17.257 7.402 -23.711 1.00 80.06 84 ALA A O 1
ATOM 666 N N . ILE A 1 85 ? 17.273 7.364 -21.469 1.00 80.75 85 ILE A N 1
ATOM 667 C CA . ILE A 1 85 ? 17.295 8.829 -21.317 1.00 80.75 85 ILE A CA 1
ATOM 668 C C . ILE A 1 85 ? 18.635 9.393 -21.794 1.00 80.75 85 ILE A C 1
ATOM 670 O O . ILE A 1 85 ? 18.658 10.366 -22.544 1.00 80.75 85 ILE A O 1
ATOM 674 N N . THR A 1 86 ? 19.745 8.772 -21.388 1.00 82.44 86 THR A N 1
ATOM 675 C CA . THR A 1 86 ? 21.100 9.229 -21.739 1.00 82.44 86 THR A CA 1
ATOM 676 C C . THR A 1 86 ? 21.397 9.076 -23.232 1.00 82.44 86 THR A C 1
ATOM 678 O O . THR A 1 86 ? 22.038 9.937 -23.829 1.00 82.44 86 THR A O 1
ATOM 681 N N . SER A 1 87 ? 20.916 7.993 -23.845 1.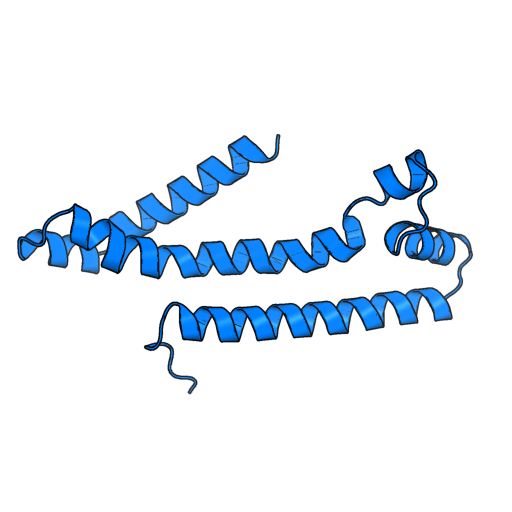00 83.06 87 SER A N 1
ATOM 682 C CA . SER A 1 87 ? 21.090 7.706 -25.275 1.00 83.06 87 SER A CA 1
ATOM 683 C C . SER A 1 87 ? 20.080 8.418 -26.184 1.00 83.06 87 SER A C 1
ATOM 685 O O . SER A 1 87 ? 20.250 8.406 -27.401 1.00 83.06 87 SER A O 1
ATOM 687 N N . GLY A 1 88 ? 19.047 9.058 -25.622 1.00 83.50 88 GLY A N 1
ATOM 688 C CA . GLY A 1 88 ? 17.990 9.719 -26.393 1.00 83.50 88 GLY A CA 1
ATOM 689 C C . GLY A 1 88 ? 17.048 8.750 -27.119 1.00 83.50 88 GLY A C 1
ATOM 690 O O . GLY A 1 88 ? 16.359 9.150 -28.059 1.00 83.50 88 GLY A O 1
ATOM 691 N N . ASP A 1 89 ? 16.997 7.482 -26.704 1.00 84.19 89 ASP A N 1
ATOM 692 C CA . ASP A 1 89 ? 16.182 6.447 -27.343 1.00 84.19 89 ASP A CA 1
ATOM 693 C C . ASP A 1 89 ? 14.706 6.563 -26.917 1.00 84.19 89 ASP A C 1
ATOM 695 O O . ASP A 1 89 ? 14.209 5.948 -25.964 1.00 84.19 89 ASP A O 1
ATOM 699 N N . GLN A 1 90 ? 13.986 7.435 -27.625 1.00 83.69 90 GLN A N 1
ATOM 700 C CA . GLN A 1 90 ? 12.587 7.758 -27.350 1.00 83.69 90 GLN A CA 1
ATOM 701 C C . GLN A 1 90 ? 11.626 6.553 -27.435 1.00 83.69 90 GLN A C 1
ATOM 703 O O . GLN A 1 90 ? 10.698 6.492 -26.620 1.00 83.69 90 GLN A O 1
ATOM 708 N N . PRO A 1 91 ? 11.773 5.610 -28.392 1.00 87.31 91 PRO A N 1
ATOM 709 C CA . PRO A 1 91 ? 10.989 4.374 -28.426 1.00 87.31 91 PRO A CA 1
ATOM 710 C C . PRO A 1 91 ? 11.045 3.560 -27.128 1.00 87.31 91 PRO A C 1
ATOM 712 O O . PRO A 1 91 ? 9.994 3.188 -26.600 1.00 87.31 91 PRO A O 1
ATOM 715 N N . ILE A 1 92 ? 12.243 3.325 -26.583 1.00 83.81 92 ILE A N 1
ATOM 716 C CA . ILE A 1 92 ? 12.426 2.537 -25.353 1.00 83.81 92 ILE A CA 1
ATOM 717 C C . ILE A 1 92 ? 11.801 3.266 -24.165 1.00 83.81 92 ILE A C 1
ATOM 719 O O . ILE A 1 92 ? 11.053 2.669 -23.387 1.00 83.81 92 ILE A O 1
ATOM 723 N N . LEU A 1 93 ? 12.025 4.578 -24.070 1.00 83.44 93 LEU A N 1
ATOM 724 C CA . LEU A 1 93 ? 11.441 5.398 -23.014 1.00 83.44 93 LEU A CA 1
ATOM 725 C C . LEU A 1 93 ? 9.905 5.325 -23.020 1.00 83.44 93 LEU A C 1
ATOM 727 O O . LEU A 1 93 ? 9.285 5.129 -21.975 1.00 83.44 93 LEU A O 1
ATOM 731 N N . LYS A 1 94 ? 9.278 5.416 -24.200 1.00 84.56 94 LYS A N 1
ATOM 732 C CA . LYS A 1 94 ? 7.819 5.282 -24.347 1.00 84.56 94 LYS A CA 1
ATOM 733 C C . LYS A 1 94 ? 7.317 3.898 -23.930 1.00 84.56 94 LYS A C 1
ATOM 735 O O . LYS A 1 94 ? 6.271 3.815 -23.290 1.00 84.56 94 LYS A O 1
ATOM 740 N N . ALA A 1 95 ? 8.044 2.829 -24.257 1.00 85.62 95 ALA A N 1
ATOM 741 C CA . ALA A 1 95 ? 7.669 1.466 -23.879 1.00 85.62 95 ALA A CA 1
ATOM 742 C C . ALA A 1 95 ? 7.698 1.261 -22.355 1.00 85.62 95 ALA A C 1
ATOM 744 O O . ALA A 1 95 ? 6.746 0.723 -21.787 1.00 85.62 95 ALA A O 1
ATOM 745 N N . VAL A 1 96 ? 8.744 1.750 -21.682 1.00 82.81 96 VAL A N 1
ATOM 746 C CA . VAL A 1 96 ? 8.855 1.685 -20.217 1.00 82.81 96 VAL A CA 1
ATOM 747 C C . VAL A 1 96 ? 7.741 2.484 -19.543 1.00 82.81 96 VAL A C 1
ATOM 749 O O . VAL A 1 96 ? 7.078 1.978 -18.635 1.00 82.81 96 VAL A O 1
ATOM 752 N N . VAL A 1 97 ? 7.505 3.720 -19.994 1.00 82.75 97 VAL A N 1
ATOM 753 C CA . VAL A 1 97 ? 6.435 4.578 -19.458 1.00 82.75 97 VAL A CA 1
ATOM 754 C C . VAL A 1 97 ? 5.057 3.941 -19.682 1.00 82.75 97 VAL A C 1
ATOM 756 O O . VAL A 1 97 ? 4.209 3.959 -18.794 1.00 82.75 97 VAL A O 1
ATOM 759 N N . GLY A 1 98 ? 4.835 3.311 -20.838 1.00 86.75 98 GLY A N 1
ATOM 760 C CA . GLY A 1 98 ? 3.601 2.580 -21.128 1.00 86.75 98 GLY A CA 1
ATOM 761 C C . GLY A 1 98 ? 3.385 1.385 -20.195 1.00 86.75 98 GLY A C 1
ATOM 762 O O . GLY A 1 98 ? 2.317 1.256 -19.598 1.00 86.75 98 GLY A O 1
ATOM 763 N N . LEU A 1 99 ? 4.406 0.542 -20.010 1.00 84.62 99 LEU A N 1
ATOM 764 C CA . LEU A 1 99 ? 4.343 -0.609 -19.100 1.00 84.62 99 LEU A CA 1
ATOM 765 C C . LEU A 1 99 ? 4.028 -0.174 -17.664 1.00 84.62 99 LEU A C 1
ATOM 767 O O . LEU A 1 99 ? 3.227 -0.796 -16.965 1.00 84.62 99 LEU A O 1
ATOM 771 N N . THR A 1 100 ? 4.644 0.920 -17.230 1.00 80.94 100 THR A N 1
ATOM 772 C CA . THR A 1 100 ? 4.455 1.452 -15.883 1.00 80.94 100 THR A CA 1
ATOM 773 C C . THR A 1 100 ? 3.091 2.085 -15.680 1.00 80.94 100 THR A C 1
ATOM 775 O O . THR A 1 100 ? 2.489 1.873 -14.629 1.00 80.94 100 THR A O 1
ATOM 778 N N . ALA A 1 101 ? 2.544 2.759 -16.693 1.00 85.19 101 ALA A N 1
ATOM 779 C CA . ALA A 1 101 ? 1.159 3.215 -16.673 1.00 85.19 101 ALA A CA 1
ATOM 780 C C . ALA A 1 101 ? 0.175 2.039 -16.534 1.00 85.19 101 ALA A C 1
ATOM 782 O O . ALA A 1 101 ? -0.745 2.103 -15.719 1.00 85.19 101 ALA A O 1
ATOM 783 N N . VAL A 1 102 ? 0.391 0.935 -17.257 1.00 88.38 102 VAL A N 1
ATOM 784 C CA . VAL A 1 102 ? -0.450 -0.271 -17.140 1.00 88.38 102 VAL A CA 1
ATOM 785 C C . VAL A 1 102 ? -0.365 -0.873 -15.735 1.00 88.38 102 VAL A C 1
ATOM 787 O O . VAL A 1 102 ? -1.396 -1.149 -15.124 1.00 88.38 102 VAL A O 1
ATOM 790 N N . LEU A 1 103 ? 0.842 -1.026 -15.181 1.00 85.06 103 LEU A N 1
ATOM 791 C CA . LEU A 1 103 ? 1.035 -1.508 -13.807 1.00 85.06 103 LEU A CA 1
ATOM 792 C C . LEU A 1 103 ? 0.380 -0.592 -12.767 1.00 85.06 103 LEU A C 1
ATOM 794 O O . LEU A 1 103 ? -0.177 -1.073 -11.777 1.00 85.06 103 LEU A O 1
ATOM 798 N N . PHE A 1 104 ? 0.415 0.720 -12.995 1.00 84.69 104 PHE A N 1
ATOM 799 C CA . PHE A 1 104 ? -0.246 1.695 -12.138 1.00 84.69 104 PHE A CA 1
ATOM 800 C C . PHE A 1 104 ? -1.764 1.488 -12.135 1.00 84.69 104 PHE A C 1
ATOM 802 O O . PHE A 1 104 ? -2.361 1.365 -11.067 1.00 84.69 104 PHE A O 1
ATOM 809 N N . VAL A 1 105 ? -2.377 1.349 -13.315 1.00 87.69 105 VAL A N 1
ATOM 810 C CA . VAL A 1 105 ? -3.813 1.057 -13.447 1.00 87.69 105 VAL A CA 1
ATOM 811 C C . VAL A 1 105 ? -4.172 -0.272 -12.779 1.00 87.69 105 VAL A C 1
ATOM 813 O O . VAL A 1 105 ? -5.148 -0.331 -12.037 1.00 87.69 105 VAL A O 1
ATOM 816 N N . LEU A 1 106 ? -3.368 -1.325 -12.960 1.00 88.56 106 LEU A N 1
ATOM 817 C CA . LEU A 1 106 ? -3.591 -2.614 -12.292 1.00 88.56 106 LEU A CA 1
ATOM 818 C C . LEU A 1 106 ? -3.531 -2.498 -10.764 1.00 88.56 106 LEU A C 1
ATOM 820 O O . LEU A 1 106 ? -4.342 -3.103 -10.067 1.00 88.56 106 LEU A O 1
ATOM 824 N N . THR A 1 107 ? -2.601 -1.699 -10.239 1.00 85.31 107 THR A N 1
ATOM 825 C CA . THR A 1 107 ? -2.477 -1.468 -8.793 1.00 85.31 107 THR A CA 1
ATOM 826 C C . THR A 1 107 ? -3.672 -0.683 -8.252 1.00 85.31 107 THR A C 1
ATOM 828 O O . THR A 1 107 ? -4.190 -1.008 -7.183 1.00 85.31 107 THR A O 1
ATOM 831 N N . LEU A 1 108 ? -4.160 0.315 -8.994 1.00 84.38 108 LEU A N 1
ATOM 832 C CA . LEU A 1 108 ? -5.377 1.045 -8.635 1.00 84.38 108 LEU A CA 1
ATOM 833 C C . LEU A 1 108 ? -6.601 0.125 -8.624 1.00 84.38 108 LEU A C 1
ATOM 835 O O . LEU A 1 108 ? -7.314 0.084 -7.626 1.00 84.38 108 LEU A O 1
ATOM 839 N N . LEU A 1 109 ? -6.779 -0.703 -9.656 1.00 84.94 109 LEU A N 1
ATOM 840 C CA . LEU A 1 109 ? -7.861 -1.691 -9.694 1.00 84.94 109 LEU A CA 1
ATOM 841 C C . LEU A 1 109 ? -7.775 -2.683 -8.525 1.00 84.94 109 LEU A C 1
ATOM 843 O O . LEU A 1 109 ? -8.787 -3.001 -7.902 1.00 84.94 109 LEU A O 1
ATOM 847 N N . ALA A 1 110 ? -6.569 -3.147 -8.183 1.00 84.88 110 ALA A N 1
ATOM 848 C CA . ALA A 1 110 ? -6.361 -3.990 -7.009 1.00 84.88 110 ALA A CA 1
ATOM 849 C C . ALA A 1 110 ? -6.736 -3.260 -5.709 1.00 84.88 110 ALA A C 1
ATOM 851 O O . ALA A 1 110 ? -7.323 -3.870 -4.817 1.00 84.88 110 ALA A O 1
ATOM 852 N N . THR A 1 111 ? -6.452 -1.959 -5.618 1.00 82.06 111 THR A N 1
ATOM 853 C CA . THR A 1 111 ? -6.825 -1.110 -4.477 1.00 82.06 111 THR A CA 1
ATOM 854 C C . THR A 1 111 ? -8.342 -1.038 -4.320 1.00 82.06 111 THR A C 1
ATOM 856 O O . THR A 1 111 ? -8.848 -1.249 -3.219 1.00 82.06 111 THR A O 1
ATOM 859 N N . ASP A 1 112 ? -9.073 -0.821 -5.413 1.00 80.88 112 ASP A N 1
ATOM 860 C CA . ASP A 1 112 ? -10.538 -0.754 -5.402 1.00 80.88 112 ASP A CA 1
ATOM 861 C C . ASP A 1 112 ? -11.166 -2.091 -4.977 1.00 80.88 112 ASP A C 1
ATOM 863 O O . ASP A 1 112 ? -12.103 -2.131 -4.172 1.00 80.88 112 ASP A O 1
ATOM 867 N N . ILE A 1 113 ? -10.605 -3.213 -5.446 1.00 81.12 113 ILE A N 1
ATOM 868 C CA . ILE A 1 113 ? -11.009 -4.557 -5.006 1.00 81.12 113 ILE A CA 1
ATOM 869 C C . ILE A 1 113 ? -10.728 -4.743 -3.509 1.00 81.12 113 ILE A C 1
ATOM 871 O O . ILE A 1 113 ? -11.568 -5.283 -2.783 1.00 81.12 113 ILE A O 1
ATOM 875 N N . LEU A 1 114 ? -9.572 -4.282 -3.024 1.00 78.94 114 LEU A N 1
ATOM 876 C CA . LEU A 1 114 ? -9.199 -4.406 -1.617 1.00 78.94 114 LEU A CA 1
ATOM 877 C C . LEU A 1 114 ? -10.091 -3.547 -0.717 1.00 78.94 114 LEU A C 1
ATOM 879 O O . LEU A 1 114 ? -10.485 -4.004 0.355 1.00 78.94 114 LEU A O 1
ATOM 883 N N . TYR A 1 115 ? -10.489 -2.354 -1.164 1.00 74.62 115 TYR A N 1
ATOM 884 C CA . TYR A 1 115 ? -11.492 -1.553 -0.464 1.00 74.62 115 TYR A CA 1
ATOM 885 C C . TYR A 1 115 ? -12.831 -2.271 -0.371 1.00 74.62 115 TYR A C 1
ATOM 887 O O . TYR A 1 115 ? -13.432 -2.267 0.699 1.00 74.62 115 TYR A O 1
ATOM 895 N N . ARG A 1 116 ? -13.274 -2.954 -1.433 1.00 69.25 116 ARG A N 1
ATOM 896 C CA . ARG A 1 116 ? -14.506 -3.754 -1.393 1.00 69.25 116 ARG A CA 1
ATOM 897 C C . ARG A 1 116 ? -14.416 -4.918 -0.402 1.00 69.25 116 ARG A C 1
ATOM 899 O O . ARG A 1 116 ? -15.400 -5.224 0.270 1.00 69.25 116 ARG A O 1
ATOM 906 N N . ALA A 1 117 ? -13.255 -5.566 -0.305 1.00 69.06 117 ALA A N 1
ATOM 907 C CA . ALA A 1 117 ? -13.026 -6.655 0.643 1.00 69.06 117 ALA A CA 1
ATOM 908 C C . ALA A 1 117 ? -12.977 -6.157 2.098 1.00 69.06 117 ALA A C 1
ATOM 910 O O . ALA A 1 117 ? -13.530 -6.798 2.994 1.00 69.06 117 ALA A O 1
ATOM 911 N N . VAL A 1 118 ? -12.332 -5.011 2.335 1.00 67.44 118 VAL A N 1
ATOM 912 C CA . VAL A 1 118 ? -12.192 -4.426 3.674 1.00 67.44 118 VAL A CA 1
ATOM 913 C C . VAL A 1 118 ? -13.478 -3.763 4.131 1.00 67.44 118 VAL A C 1
ATOM 915 O O . VAL A 1 118 ? -13.833 -3.929 5.295 1.00 67.44 118 VAL A O 1
ATOM 918 N N . ASP A 1 119 ? -14.218 -3.081 3.258 1.00 63.03 119 ASP A N 1
ATOM 919 C CA . ASP A 1 119 ? -15.523 -2.528 3.589 1.00 63.03 119 ASP A CA 1
ATOM 920 C C . ASP A 1 119 ? -16.611 -2.852 2.546 1.00 63.03 119 ASP A C 1
ATOM 922 O O . ASP A 1 119 ? -16.812 -2.103 1.589 1.00 63.03 119 ASP A O 1
ATOM 926 N N . PRO A 1 120 ? -17.414 -3.917 2.764 1.00 56.44 120 PRO A N 1
ATOM 927 C CA . PRO A 1 120 ? -18.505 -4.292 1.862 1.00 56.44 120 PRO A CA 1
ATOM 928 C C . PRO A 1 120 ? -19.667 -3.279 1.821 1.00 56.44 120 PRO A C 1
ATOM 930 O O . PRO A 1 120 ? -20.660 -3.527 1.141 1.00 56.44 120 PRO A O 1
ATOM 933 N N . ARG A 1 121 ? -19.586 -2.155 2.554 1.00 56.78 121 ARG A N 1
ATOM 934 C CA . ARG A 1 121 ? -20.567 -1.056 2.503 1.00 56.78 121 ARG A CA 1
ATOM 935 C C . ARG A 1 121 ? -20.258 -0.008 1.435 1.00 56.78 121 ARG A C 1
ATOM 937 O O . ARG A 1 121 ? -21.154 0.773 1.111 1.00 56.78 121 ARG A O 1
ATOM 944 N N . VAL A 1 122 ? -19.043 0.008 0.880 1.00 51.25 122 VAL A N 1
ATOM 945 C CA . VAL A 1 122 ? -18.676 0.896 -0.233 1.00 51.25 122 VAL A CA 1
ATOM 946 C C . VAL A 1 122 ? -19.345 0.355 -1.495 1.00 51.25 122 VAL A C 1
ATOM 948 O O . VAL A 1 122 ? -18.799 -0.446 -2.248 1.00 51.25 122 VAL A O 1
ATOM 951 N N . THR A 1 123 ? -20.610 0.728 -1.658 1.00 44.22 123 THR A N 1
ATOM 952 C CA . THR A 1 123 ? -21.411 0.412 -2.836 1.00 44.22 123 THR A CA 1
ATOM 953 C C . THR A 1 123 ? -21.072 1.466 -3.879 1.00 44.22 123 THR A C 1
ATOM 955 O O . THR A 1 123 ? -21.296 2.652 -3.642 1.00 44.22 123 THR A O 1
ATOM 958 N N . LEU A 1 124 ? -20.482 1.034 -4.995 1.00 44.97 124 LEU A N 1
ATOM 959 C CA . LEU A 1 124 ? -20.266 1.865 -6.179 1.00 44.97 124 LEU A CA 1
ATOM 960 C C . LEU A 1 124 ? -21.612 2.485 -6.588 1.00 44.97 124 LEU A C 1
ATOM 962 O O . LEU A 1 124 ? -22.581 1.754 -6.800 1.00 44.97 124 LEU A O 1
ATOM 966 N N . LYS A 1 125 ? -21.668 3.816 -6.644 1.00 39.78 125 LYS A N 1
ATOM 967 C CA . LYS A 1 125 ? -22.685 4.543 -7.404 1.00 39.78 125 LYS A CA 1
ATOM 968 C C . LYS A 1 125 ? -22.099 4.893 -8.759 1.00 39.78 125 LYS A C 1
ATOM 970 O O . LYS A 1 125 ? -20.917 5.301 -8.766 1.00 39.78 125 LYS A O 1
#